Protein AF-A0A3G1DL99-F1 (afdb_monomer_lite)

Foldseek 3Di:
DWDQAPVVRDIDDAFFDAKQWAFPDPDHPVGHTDIDGADPQFIDHGGHHHRHTHGNPDDDDPPDDDDD

Sequence (68 aa):
YLHYDPETSRQLMCDKCPPGTYLKQHCTARRKTVCAPCPDNYYTNTWHASDECLYCNAACKELQYVKQ

Secondary structure (DSSP, 8-state):
-EEEETTTTEEEEPPPBPTTEEEEE---SSSPPEEEEPPTTEE--S-B--SSPEE---PPPTT-----

Radius of gyration: 16.09 Å; chains: 1; bounding box: 36×18×47 Å

Organism: Carollia perspicillata (NCBI:txid40233)

InterPro domains:
  IPR001368 TNFR/NGFR cysteine-rich region [PF00020] (7-35)
  IPR001368 TNFR/NGFR cysteine-rich region [PF00020] (38-68)
  IPR001368 TNFR/NGFR cysteine-rich region [SM00208] (1-35)
  IPR001368 TNFR/NGFR cysteine-rich region [SM00208] (38-68)
  IPR052459 Tumor necrosis factor receptor superfamily decoy receptor [PTHR23097] (1-68)

pLDDT: mean 95.93, std 5.03, range [59.56, 98.69]

Structure (mmCIF, N/CA/C/O backbone):
data_AF-A0A3G1DL99-F1
#
_entry.id   AF-A0A3G1DL99-F1
#
loop_
_atom_site.group_PDB
_atom_site.id
_atom_site.type_symbol
_atom_site.label_atom_id
_atom_site.label_alt_id
_atom_site.label_comp_id
_atom_site.label_asym_id
_atom_site.label_entity_id
_atom_site.label_seq_id
_atom_site.pdbx_PDB_ins_code
_atom_site.Cartn_x
_atom_site.Cartn_y
_atom_site.Cartn_z
_atom_site.occupancy
_atom_site.B_iso_or_equiv
_atom_site.auth_seq_id
_atom_site.auth_comp_id
_atom_site.auth_asym_id
_atom_site.auth_atom_id
_atom_site.pdbx_PDB_model_num
ATOM 1 N N . TYR A 1 1 ? 10.748 4.682 -1.988 1.00 96.12 1 TYR A N 1
ATOM 2 C CA . TYR A 1 1 ? 11.720 3.856 -1.254 1.00 96.12 1 TYR A CA 1
ATOM 3 C C . TYR A 1 1 ? 12.578 3.139 -2.280 1.00 96.12 1 TYR A C 1
ATOM 5 O O . TYR A 1 1 ? 12.096 2.902 -3.382 1.00 96.12 1 TYR A O 1
ATOM 13 N N . LEU A 1 2 ? 13.841 2.860 -1.957 1.00 97.44 2 LEU A N 1
ATOM 14 C CA . LEU A 1 2 ? 14.713 2.106 -2.857 1.00 97.44 2 LEU A CA 1
ATOM 15 C C . LEU A 1 2 ? 14.318 0.627 -2.829 1.00 97.44 2 LEU A C 1
ATOM 17 O O . LEU A 1 2 ? 14.187 0.050 -1.750 1.00 97.44 2 LEU A O 1
ATOM 21 N N . HIS A 1 3 ? 14.122 0.039 -4.004 1.00 96.81 3 HIS A N 1
ATOM 22 C CA . HIS A 1 3 ? 13.774 -1.368 -4.187 1.00 96.81 3 HIS A CA 1
ATOM 23 C C . HIS A 1 3 ? 14.619 -1.978 -5.303 1.00 96.81 3 HIS A C 1
ATOM 25 O O . HIS A 1 3 ? 14.931 -1.300 -6.280 1.00 96.81 3 HIS A O 1
ATOM 31 N N . TYR A 1 4 ? 14.991 -3.247 -5.169 1.00 97.50 4 TYR A N 1
ATOM 32 C CA . TYR A 1 4 ? 15.683 -3.980 -6.223 1.00 97.50 4 TYR A CA 1
ATOM 33 C C . TYR A 1 4 ? 14.663 -4.616 -7.164 1.00 97.50 4 TYR A C 1
ATOM 35 O O . TYR A 1 4 ? 13.909 -5.486 -6.744 1.00 97.50 4 TYR A O 1
ATOM 43 N N . ASP A 1 5 ? 14.660 -4.192 -8.425 1.00 96.56 5 ASP A N 1
ATOM 44 C CA . ASP A 1 5 ? 13.817 -4.762 -9.469 1.00 96.56 5 ASP A CA 1
ATOM 45 C C . ASP A 1 5 ? 14.484 -6.010 -10.074 1.00 96.56 5 ASP A C 1
ATOM 47 O O . ASP A 1 5 ? 15.496 -5.874 -10.777 1.00 96.56 5 ASP A O 1
ATOM 51 N N . PRO A 1 6 ? 13.933 -7.219 -9.850 1.00 93.69 6 PRO A N 1
ATOM 52 C CA . PRO A 1 6 ? 14.495 -8.452 -10.389 1.00 93.69 6 PRO A CA 1
ATOM 53 C C . PRO A 1 6 ? 14.324 -8.580 -11.910 1.00 93.69 6 PRO A C 1
ATOM 55 O O . PRO A 1 6 ? 15.051 -9.354 -12.524 1.00 93.69 6 PRO A O 1
ATOM 58 N N . GLU A 1 7 ? 13.408 -7.834 -12.545 1.00 93.81 7 GLU A N 1
ATOM 59 C CA . GLU A 1 7 ? 13.217 -7.884 -14.005 1.00 93.81 7 GLU A CA 1
ATOM 60 C C . GLU A 1 7 ? 14.383 -7.228 -14.752 1.00 93.81 7 GLU A C 1
ATOM 62 O O . GLU A 1 7 ? 14.747 -7.645 -15.852 1.00 93.81 7 GLU A O 1
ATOM 67 N N . THR A 1 8 ? 14.962 -6.180 -14.165 1.00 93.75 8 THR A N 1
ATOM 68 C CA . THR A 1 8 ? 16.034 -5.391 -14.791 1.00 93.75 8 THR A CA 1
ATOM 69 C C . THR A 1 8 ? 17.369 -5.479 -14.060 1.00 93.75 8 THR A C 1
ATOM 71 O O . THR A 1 8 ? 18.360 -4.924 -14.539 1.00 93.75 8 THR A O 1
ATOM 74 N N . SER A 1 9 ? 17.415 -6.185 -12.927 1.00 95.00 9 SER A N 1
ATOM 75 C CA . SER A 1 9 ? 18.574 -6.310 -12.038 1.00 95.00 9 SER A CA 1
ATOM 76 C C . SER A 1 9 ? 19.131 -4.963 -11.565 1.00 95.00 9 SER A C 1
ATOM 78 O O . SER A 1 9 ? 20.346 -4.788 -11.448 1.00 95.00 9 SER A O 1
ATOM 80 N N . ARG A 1 10 ? 18.256 -3.982 -11.305 1.00 95.44 10 ARG A N 1
ATOM 81 C CA . ARG A 1 10 ? 18.630 -2.608 -10.921 1.00 95.44 10 ARG A CA 1
ATOM 82 C C . ARG A 1 10 ? 17.900 -2.151 -9.667 1.00 95.44 10 ARG A C 1
ATOM 84 O O . ARG A 1 10 ? 16.802 -2.606 -9.373 1.00 95.44 10 ARG A O 1
ATOM 91 N N . GLN A 1 11 ? 18.492 -1.197 -8.950 1.00 97.75 11 GLN A N 1
ATOM 92 C CA . GLN A 1 11 ? 17.768 -0.473 -7.908 1.00 97.75 11 GLN A CA 1
ATOM 93 C C . GLN A 1 11 ? 16.917 0.639 -8.519 1.00 97.75 11 GLN A C 1
ATOM 95 O O . GLN A 1 11 ? 17.412 1.456 -9.296 1.00 97.75 11 GLN A O 1
ATOM 100 N N . LEU A 1 12 ? 15.644 0.673 -8.139 1.00 97.00 12 LEU A N 1
ATOM 101 C CA . LEU A 1 12 ? 14.665 1.667 -8.554 1.00 97.00 12 LEU A CA 1
ATOM 102 C C . LEU A 1 12 ? 14.168 2.462 -7.350 1.00 97.00 12 LEU A C 1
ATOM 104 O O . LEU A 1 12 ? 14.056 1.949 -6.234 1.00 97.00 12 LEU A O 1
ATOM 108 N N . MET A 1 13 ? 13.827 3.726 -7.592 1.00 97.75 13 MET A N 1
ATOM 109 C CA . MET A 1 13 ? 13.106 4.542 -6.624 1.00 97.75 13 MET A CA 1
ATOM 110 C C . MET A 1 13 ? 11.603 4.345 -6.834 1.00 97.75 13 MET A C 1
ATOM 112 O O . MET A 1 13 ? 11.040 4.854 -7.799 1.00 97.75 13 MET A O 1
ATOM 116 N N . CYS A 1 14 ? 10.964 3.601 -5.933 1.00 97.62 14 CYS A N 1
ATOM 117 C CA . CYS A 1 14 ? 9.529 3.326 -5.975 1.00 97.62 14 CYS A CA 1
ATOM 118 C C . CYS A 1 14 ? 8.723 4.312 -5.122 1.00 97.62 14 CYS A C 1
ATOM 120 O O . CYS A 1 14 ? 9.196 4.788 -4.085 1.00 97.62 14 CYS A O 1
ATOM 122 N N . ASP A 1 15 ? 7.461 4.534 -5.475 1.00 98.19 15 ASP A N 1
ATOM 123 C CA . ASP A 1 15 ? 6.523 5.263 -4.620 1.00 98.19 15 ASP A CA 1
ATOM 124 C C . ASP A 1 15 ? 6.154 4.431 -3.385 1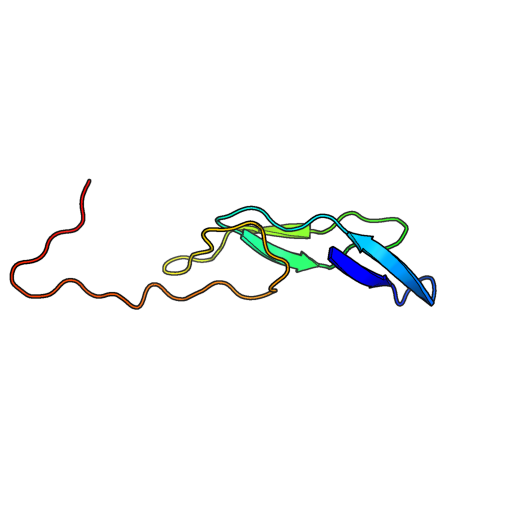.00 98.19 15 ASP A C 1
ATOM 126 O O . ASP A 1 15 ? 6.066 3.201 -3.449 1.00 98.19 15 ASP A O 1
ATOM 130 N N . LYS A 1 16 ? 5.958 5.105 -2.248 1.00 98.31 16 LYS A N 1
ATOM 131 C CA . LYS A 1 16 ? 5.424 4.489 -1.025 1.00 98.31 16 LYS A CA 1
ATOM 132 C C . LYS A 1 16 ? 3.903 4.356 -1.118 1.00 98.31 16 LYS A C 1
ATOM 134 O O . LYS A 1 16 ? 3.258 5.129 -1.820 1.00 98.31 16 LYS A O 1
ATOM 139 N N . CYS A 1 17 ? 3.343 3.427 -0.354 1.00 98.69 17 CYS A N 1
ATOM 140 C CA . CYS A 1 17 ? 1.905 3.299 -0.189 1.00 98.69 17 CYS A CA 1
ATOM 141 C C . CYS A 1 17 ? 1.365 4.318 0.828 1.00 98.69 17 CYS A C 1
ATOM 143 O O . CYS A 1 17 ? 2.045 4.589 1.825 1.00 98.69 17 CYS A O 1
ATOM 145 N N . PRO A 1 18 ? 0.186 4.915 0.569 1.00 98.50 18 PRO A N 1
ATOM 146 C CA . PRO A 1 18 ? -0.452 5.860 1.478 1.00 98.50 18 PRO A CA 1
ATOM 147 C C . PRO A 1 18 ? -1.050 5.164 2.716 1.00 98.50 18 PRO A C 1
ATOM 149 O O . PRO A 1 18 ? -1.289 3.953 2.685 1.00 98.50 18 PRO A O 1
ATOM 152 N N . PRO A 1 19 ? -1.366 5.928 3.781 1.00 98.50 19 PRO A N 1
ATOM 153 C CA . PRO A 1 19 ? -2.135 5.426 4.919 1.00 98.50 19 PRO A CA 1
ATOM 15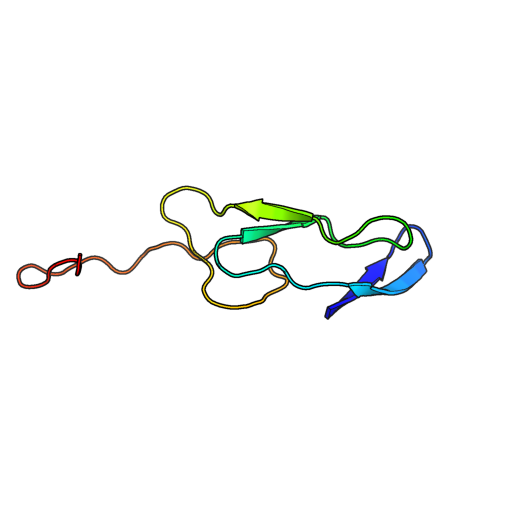4 C C . PRO A 1 19 ? -3.439 4.732 4.490 1.00 98.50 19 PRO A C 1
ATOM 156 O O . PRO A 1 19 ? -4.109 5.182 3.560 1.00 98.50 19 PRO A O 1
ATOM 159 N N . GLY A 1 20 ? -3.804 3.656 5.187 1.00 98.31 20 GLY A N 1
ATOM 160 C CA . GLY A 1 20 ? -4.982 2.831 4.899 1.00 98.31 20 GLY A CA 1
ATOM 161 C C . GLY A 1 20 ? -4.760 1.746 3.838 1.00 98.31 20 GLY A C 1
ATOM 162 O O . GLY A 1 20 ? -5.714 1.068 3.456 1.00 98.31 20 GLY A O 1
ATOM 163 N N . THR A 1 21 ? -3.528 1.565 3.355 1.00 98.62 21 THR A N 1
ATOM 164 C CA . THR A 1 21 ? -3.184 0.544 2.352 1.00 98.62 21 THR A CA 1
ATOM 165 C C . THR A 1 21 ? -1.980 -0.296 2.774 1.00 98.62 21 THR A C 1
ATOM 167 O O . THR A 1 21 ? -1.227 0.119 3.646 1.00 98.62 21 THR A O 1
ATOM 170 N N . TYR A 1 22 ? -1.782 -1.461 2.153 1.00 98.44 22 TYR A N 1
ATOM 171 C CA . TYR A 1 22 ? -0.544 -2.244 2.201 1.00 98.44 22 TYR A CA 1
ATOM 172 C C . TYR A 1 22 ? 0.098 -2.352 0.820 1.00 98.44 22 TYR A C 1
ATOM 174 O O . TYR A 1 22 ? -0.566 -2.201 -0.213 1.00 98.44 22 TYR A O 1
ATOM 182 N N . LEU A 1 23 ? 1.403 -2.625 0.799 1.00 98.56 23 LEU A N 1
ATOM 183 C CA . LEU A 1 23 ? 2.134 -2.882 -0.431 1.00 98.56 23 LEU A CA 1
ATOM 184 C C . LEU A 1 23 ? 1.781 -4.269 -0.967 1.00 98.56 23 LEU A C 1
ATOM 186 O O . LEU A 1 23 ? 2.184 -5.286 -0.420 1.00 98.56 23 LEU A O 1
ATOM 190 N N . LYS A 1 24 ? 1.039 -4.311 -2.072 1.00 98.25 24 LYS A N 1
ATOM 191 C CA . LYS A 1 24 ? 0.660 -5.566 -2.725 1.00 98.25 24 LYS A CA 1
ATOM 192 C C . LYS A 1 24 ? 1.715 -6.026 -3.725 1.00 98.25 24 LYS A C 1
ATOM 194 O O . LYS A 1 24 ? 1.936 -7.223 -3.874 1.00 98.25 24 LYS A O 1
ATOM 199 N N . GLN A 1 25 ? 2.317 -5.089 -4.460 1.00 97.88 25 GLN A N 1
ATOM 200 C CA . GLN A 1 25 ? 3.396 -5.367 -5.412 1.00 97.88 25 GLN A CA 1
ATOM 201 C C . GLN A 1 25 ? 4.378 -4.199 -5.448 1.00 97.88 25 GLN A C 1
ATOM 203 O O . GLN A 1 25 ? 3.976 -3.031 -5.471 1.00 97.88 25 GLN A O 1
ATOM 208 N N . HIS A 1 26 ? 5.668 -4.519 -5.489 1.00 97.94 26 HIS A N 1
ATOM 209 C CA . HIS A 1 26 ? 6.715 -3.526 -5.682 1.00 97.94 26 HIS A CA 1
ATOM 210 C C . HIS A 1 26 ? 6.675 -2.930 -7.094 1.00 97.94 26 HIS A C 1
ATOM 212 O O . HIS A 1 26 ? 6.099 -3.510 -8.017 1.00 97.94 26 HIS A O 1
ATOM 218 N N . CYS A 1 27 ? 7.290 -1.758 -7.260 1.00 97.56 27 CYS A N 1
ATOM 219 C CA . CYS A 1 27 ? 7.474 -1.196 -8.589 1.00 97.56 27 CYS A CA 1
ATOM 220 C C . CYS A 1 27 ? 8.538 -1.987 -9.363 1.00 97.56 27 CYS A C 1
ATOM 222 O O . CYS A 1 27 ? 9.510 -2.468 -8.782 1.00 97.56 27 CYS A O 1
ATOM 224 N N . THR A 1 28 ? 8.366 -2.076 -10.677 1.00 96.81 28 THR A N 1
ATOM 225 C CA . THR A 1 28 ? 9.409 -2.522 -11.613 1.00 96.81 28 THR A CA 1
ATOM 226 C C . THR A 1 28 ? 9.725 -1.376 -12.564 1.00 96.81 28 THR A C 1
ATOM 228 O O . THR A 1 28 ? 9.058 -0.338 -12.540 1.00 96.81 28 THR A O 1
ATOM 231 N N . ALA A 1 29 ? 10.696 -1.541 -13.462 1.00 95.12 29 ALA A N 1
ATOM 232 C CA . ALA A 1 29 ? 11.014 -0.502 -14.444 1.00 95.12 29 ALA A CA 1
ATOM 233 C C . ALA A 1 29 ? 9.815 -0.104 -15.334 1.00 95.12 29 ALA A C 1
ATOM 235 O O . ALA A 1 29 ? 9.839 0.948 -15.971 1.00 95.12 29 ALA A O 1
ATOM 236 N N . ARG A 1 30 ? 8.768 -0.942 -15.396 1.00 95.19 30 ARG A N 1
ATOM 237 C CA . ARG A 1 30 ? 7.579 -0.742 -16.241 1.00 95.19 30 ARG A CA 1
ATOM 238 C C . ARG A 1 30 ? 6.288 -0.525 -15.455 1.00 95.19 30 ARG A C 1
ATOM 240 O O . ARG A 1 30 ? 5.295 -0.101 -16.043 1.00 95.19 30 ARG A O 1
ATOM 247 N N . ARG A 1 31 ? 6.262 -0.853 -14.162 1.00 96.31 31 ARG A N 1
ATOM 248 C CA . ARG A 1 31 ? 5.045 -0.850 -13.338 1.00 96.31 31 ARG A CA 1
ATOM 249 C C . ARG A 1 31 ? 5.266 -0.041 -12.073 1.00 96.31 31 ARG A C 1
ATOM 251 O O . ARG A 1 31 ? 6.292 -0.176 -11.419 1.00 96.31 31 ARG A O 1
ATOM 258 N N . LYS A 1 32 ? 4.281 0.779 -11.711 1.00 97.31 32 LYS A N 1
ATOM 259 C CA . LYS A 1 32 ? 4.284 1.499 -10.432 1.00 97.31 32 LYS A CA 1
ATOM 260 C C . LYS A 1 32 ? 4.027 0.539 -9.271 1.00 97.31 32 LYS A C 1
ATOM 262 O O . LYS A 1 32 ? 3.488 -0.547 -9.477 1.00 97.31 32 LYS A O 1
ATOM 267 N N . THR A 1 33 ? 4.373 0.972 -8.059 1.00 98.31 33 THR A N 1
ATOM 268 C CA . THR A 1 33 ? 3.982 0.281 -6.825 1.00 98.31 33 THR A CA 1
ATOM 269 C C . THR A 1 33 ? 2.469 0.079 -6.811 1.00 98.31 33 THR A C 1
ATOM 271 O O . THR A 1 33 ? 1.714 1.017 -7.073 1.00 98.31 33 THR A O 1
ATOM 274 N N . VAL A 1 34 ? 2.024 -1.133 -6.490 1.00 98.44 34 VAL A N 1
ATOM 275 C CA . VAL A 1 34 ? 0.604 -1.444 -6.327 1.00 98.44 34 VAL A CA 1
ATOM 276 C C . VAL A 1 34 ? 0.297 -1.504 -4.842 1.00 98.44 34 VAL A C 1
ATOM 278 O O . VAL A 1 34 ? 0.857 -2.329 -4.118 1.00 98.44 34 VAL A O 1
ATOM 281 N N . CYS A 1 35 ? -0.622 -0.650 -4.410 1.00 98.62 35 CYS A N 1
ATOM 282 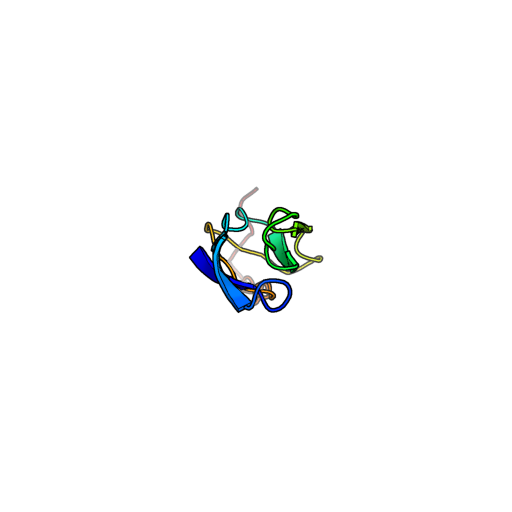C CA . CYS A 1 35 ? -1.122 -0.611 -3.043 1.00 98.62 35 CYS A CA 1
ATOM 283 C C . CYS A 1 35 ? -2.564 -1.118 -3.018 1.00 98.62 35 CYS A C 1
ATOM 285 O O . CYS A 1 35 ? -3.331 -0.855 -3.948 1.00 98.62 35 CYS A O 1
ATOM 287 N N . ALA A 1 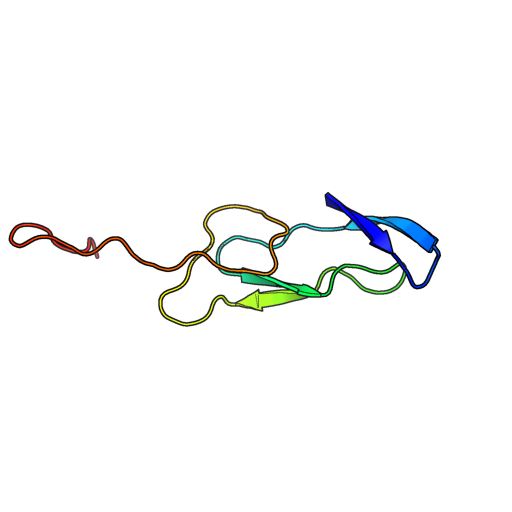36 ? -2.934 -1.846 -1.970 1.00 98.56 36 ALA A N 1
ATOM 288 C CA . ALA A 1 36 ? -4.291 -2.349 -1.776 1.00 98.56 36 ALA A CA 1
ATOM 289 C C . ALA A 1 36 ? -4.829 -1.937 -0.398 1.00 98.56 36 ALA A C 1
ATOM 291 O O . ALA A 1 36 ? -4.027 -1.787 0.521 1.00 98.56 36 ALA A O 1
ATOM 292 N N . PRO A 1 37 ? -6.149 -1.733 -0.231 1.00 98.56 37 PRO A N 1
ATOM 293 C CA . PRO A 1 37 ? -6.725 -1.348 1.057 1.00 98.56 37 PRO A CA 1
ATOM 294 C C . PRO A 1 37 ? -6.400 -2.359 2.157 1.00 98.56 37 PRO A C 1
ATOM 296 O O . PRO A 1 37 ? -6.400 -3.564 1.898 1.00 98.56 37 PRO A O 1
ATOM 299 N N . CYS A 1 38 ? -6.155 -1.876 3.377 1.00 98.19 38 CYS A N 1
ATOM 300 C CA . CYS A 1 38 ? -6.069 -2.763 4.532 1.00 98.19 38 CYS A CA 1
ATOM 301 C C . CYS A 1 38 ? -7.392 -3.527 4.719 1.00 98.19 38 CYS A C 1
ATOM 303 O O . CYS A 1 38 ? -8.460 -2.950 4.500 1.00 98.19 38 CYS A O 1
ATOM 305 N N . PRO A 1 39 ? -7.337 -4.809 5.113 1.00 97.44 39 PRO A N 1
ATOM 306 C CA . PRO A 1 39 ? -8.533 -5.565 5.460 1.00 97.44 39 PRO A CA 1
ATOM 307 C C . PRO A 1 39 ? -9.177 -5.031 6.746 1.00 97.44 39 PRO A C 1
ATOM 309 O O . PRO A 1 39 ? -8.562 -4.279 7.509 1.00 97.44 39 PRO A O 1
ATOM 312 N N . ASP A 1 40 ? -10.409 -5.465 7.006 1.00 96.50 40 ASP A N 1
ATOM 313 C CA . ASP A 1 40 ? -11.143 -5.097 8.215 1.00 96.50 40 ASP A CA 1
ATOM 314 C C . ASP A 1 40 ? -10.342 -5.419 9.482 1.00 96.50 40 ASP A C 1
ATOM 316 O O . ASP A 1 40 ? -9.7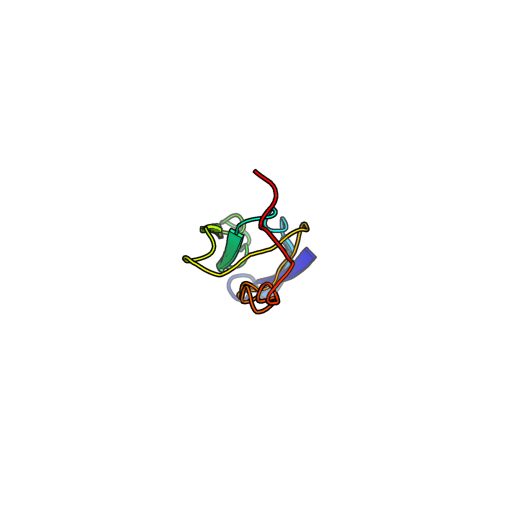46 -6.490 9.604 1.00 96.50 40 ASP A O 1
ATOM 320 N N . ASN A 1 41 ? -10.384 -4.507 10.457 1.00 95.75 41 ASN A N 1
ATOM 321 C CA . ASN A 1 41 ? -9.616 -4.551 11.711 1.00 95.75 41 ASN A CA 1
ATOM 322 C C . ASN A 1 41 ? -8.100 -4.351 11.560 1.00 95.75 41 ASN A C 1
ATOM 324 O O . ASN A 1 41 ? -7.357 -4.620 12.504 1.00 95.75 41 ASN A O 1
ATOM 328 N N . TYR A 1 42 ? -7.631 -3.848 10.417 1.00 97.94 42 TYR A N 1
ATOM 329 C CA . TYR A 1 42 ? -6.236 -3.471 10.217 1.00 97.94 42 TYR A CA 1
ATOM 330 C C . TYR A 1 42 ? -6.094 -2.026 9.740 1.00 97.94 42 TYR A C 1
ATOM 332 O O . TYR A 1 42 ? -6.992 -1.458 9.121 1.00 97.94 42 TYR A O 1
ATOM 340 N N . TYR A 1 43 ? -4.940 -1.421 10.015 1.00 97.56 43 TYR A N 1
ATOM 341 C CA . TYR A 1 43 ? -4.664 -0.034 9.671 1.00 97.56 43 TYR A CA 1
ATOM 342 C C . TYR A 1 43 ? -3.195 0.205 9.322 1.00 97.56 43 TYR A C 1
ATOM 344 O O . TYR A 1 43 ? -2.289 -0.514 9.746 1.00 97.56 43 TYR A O 1
ATOM 352 N N . THR A 1 44 ? -2.963 1.291 8.590 1.00 98.19 44 THR A N 1
ATOM 353 C CA . THR A 1 44 ? -1.658 1.935 8.436 1.00 98.19 44 THR A CA 1
ATOM 354 C C . THR A 1 44 ? -1.872 3.443 8.486 1.00 98.19 44 THR A C 1
ATOM 356 O O . THR A 1 44 ? -2.829 3.962 7.916 1.00 98.19 44 THR A O 1
ATOM 359 N N . ASN A 1 45 ? -1.033 4.169 9.224 1.00 97.12 45 ASN A N 1
ATOM 360 C CA . ASN A 1 45 ? -1.259 5.587 9.544 1.00 97.12 45 ASN A CA 1
ATOM 361 C C . ASN A 1 45 ? -0.212 6.539 8.938 1.00 97.12 45 ASN A C 1
ATOM 363 O O . ASN A 1 45 ? -0.255 7.741 9.185 1.00 97.12 45 ASN A O 1
ATOM 367 N N . THR A 1 46 ? 0.740 6.024 8.162 1.00 97.94 46 THR A N 1
ATOM 368 C CA . THR A 1 46 ? 1.826 6.805 7.545 1.00 97.94 46 THR A CA 1
ATOM 369 C C . THR A 1 46 ? 2.051 6.364 6.102 1.00 97.94 46 THR A C 1
ATOM 371 O O . THR A 1 46 ? 1.434 5.412 5.647 1.00 97.94 46 THR A O 1
ATOM 374 N N . TRP A 1 47 ? 2.917 7.053 5.356 1.00 98.31 47 TRP A N 1
ATOM 375 C CA . TRP A 1 47 ? 3.385 6.555 4.061 1.00 98.31 47 TRP A CA 1
ATOM 376 C C . TRP A 1 47 ? 4.486 5.508 4.270 1.00 98.31 47 TRP A C 1
ATOM 378 O O . TRP A 1 47 ? 5.565 5.833 4.784 1.00 98.31 47 TRP A O 1
ATOM 388 N N . HIS A 1 48 ? 4.261 4.271 3.831 1.00 97.88 48 HIS A N 1
ATOM 389 C CA . HIS A 1 48 ? 5.152 3.133 4.103 1.0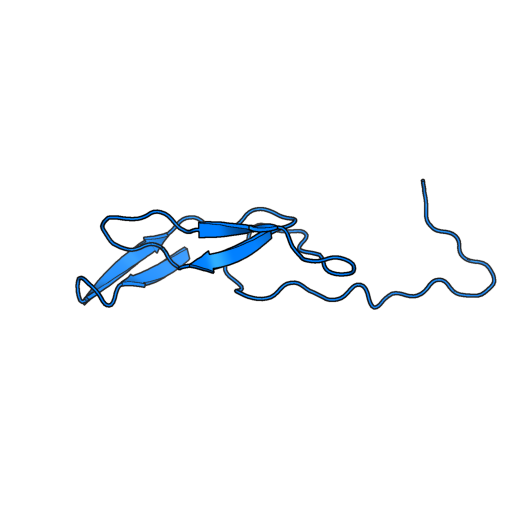0 97.88 48 HIS A CA 1
ATOM 390 C C . HIS A 1 48 ? 5.402 2.256 2.868 1.00 97.88 48 HIS A C 1
ATOM 392 O O . HIS A 1 48 ? 4.922 2.526 1.772 1.00 97.88 48 HIS A O 1
ATOM 398 N N . ALA A 1 49 ? 6.228 1.225 3.043 1.00 97.69 49 ALA A N 1
ATOM 399 C CA . ALA A 1 49 ? 6.529 0.215 2.025 1.00 97.69 49 ALA A CA 1
ATOM 400 C C . ALA A 1 49 ? 6.348 -1.223 2.548 1.00 97.69 49 ALA A C 1
ATOM 402 O O . ALA A 1 49 ? 6.817 -2.158 1.914 1.00 97.69 49 ALA A O 1
ATOM 403 N N . SER A 1 50 ? 5.713 -1.383 3.716 1.00 97.56 50 SER A N 1
ATOM 404 C CA . SER A 1 50 ? 5.348 -2.697 4.258 1.00 97.56 50 SER A CA 1
ATOM 405 C C . SER A 1 50 ? 4.216 -3.331 3.452 1.00 97.56 50 SER A C 1
ATOM 407 O O . SER A 1 50 ? 3.281 -2.642 3.031 1.00 97.56 50 SER A O 1
ATOM 409 N N . ASP A 1 51 ? 4.344 -4.634 3.258 1.00 97.56 51 ASP A N 1
ATOM 410 C CA . ASP A 1 51 ? 3.383 -5.567 2.680 1.00 97.56 51 ASP A CA 1
ATOM 411 C C . ASP A 1 51 ? 2.309 -6.037 3.673 1.00 97.56 51 ASP A C 1
ATOM 413 O O . ASP A 1 51 ? 1.364 -6.716 3.278 1.00 97.56 51 ASP A O 1
ATOM 417 N N . GLU A 1 52 ? 2.390 -5.605 4.932 1.00 97.12 52 GLU A N 1
ATOM 418 C CA . GLU A 1 52 ? 1.436 -5.924 5.988 1.00 97.12 52 GLU A CA 1
ATOM 419 C C . GLU A 1 52 ? 0.798 -4.654 6.571 1.00 97.12 52 GLU A C 1
ATOM 421 O O . GLU A 1 52 ? 1.405 -3.579 6.634 1.00 97.12 52 GLU A O 1
ATOM 426 N N . CYS A 1 53 ? -0.450 -4.784 7.024 1.00 98.00 53 CYS A N 1
ATOM 427 C CA . CYS A 1 53 ? -1.105 -3.769 7.846 1.00 98.00 53 CYS A CA 1
ATOM 428 C C . CYS A 1 53 ? -0.982 -4.132 9.332 1.00 98.00 53 CYS A C 1
ATOM 430 O O . CYS A 1 53 ? -0.830 -5.298 9.694 1.00 98.00 53 CYS A O 1
ATOM 432 N N . LEU A 1 54 ? -1.109 -3.139 10.212 1.00 97.75 54 LEU A N 1
ATOM 433 C CA . LEU A 1 54 ? -1.102 -3.350 11.659 1.00 97.75 54 LEU A CA 1
ATOM 434 C C . LEU A 1 54 ? -2.502 -3.716 12.145 1.00 97.75 54 LEU A C 1
ATOM 436 O O . LEU A 1 54 ? -3.475 -3.081 11.748 1.00 97.75 54 LEU A O 1
ATOM 440 N N . TYR A 1 55 ? -2.613 -4.716 13.017 1.00 97.25 55 TYR A N 1
ATOM 441 C CA . TYR A 1 55 ? -3.897 -5.104 13.603 1.00 97.25 55 TYR A CA 1
ATOM 442 C C . TYR A 1 55 ? -4.376 -4.072 14.633 1.00 97.25 55 TYR A C 1
ATOM 444 O O . TYR A 1 55 ? -3.601 -3.605 15.472 1.00 97.25 55 TYR A O 1
ATOM 452 N N . CYS A 1 56 ? -5.670 -3.757 14.611 1.00 95.88 56 CYS A N 1
ATOM 453 C CA . CYS A 1 56 ? -6.342 -2.934 15.612 1.00 95.88 56 CYS A CA 1
ATOM 454 C C . CYS A 1 56 ? -6.455 -3.698 16.944 1.00 95.88 56 CYS A C 1
ATOM 456 O O . CYS A 1 56 ? -7.490 -4.275 17.264 1.00 95.88 56 CYS A O 1
ATOM 458 N N . ASN A 1 57 ? -5.381 -3.710 17.735 1.00 93.25 57 ASN A N 1
ATOM 459 C CA . ASN A 1 57 ? -5.304 -4.458 18.996 1.00 93.25 57 ASN A CA 1
ATOM 460 C C . ASN A 1 57 ? -5.716 -3.656 20.244 1.00 93.25 57 ASN A C 1
ATOM 462 O O . ASN A 1 57 ? -5.868 -4.229 21.324 1.00 93.25 57 ASN A O 1
ATOM 466 N N . ALA A 1 58 ? -5.872 -2.338 20.123 1.00 91.50 58 ALA A N 1
ATOM 467 C CA . ALA A 1 58 ? -6.237 -1.472 21.234 1.00 91.50 58 ALA A CA 1
ATOM 468 C C . ALA A 1 58 ? -7.735 -1.609 21.548 1.00 91.50 58 ALA A C 1
ATOM 470 O O . ALA A 1 58 ? -8.577 -0.962 20.928 1.00 91.50 58 ALA A O 1
ATOM 471 N N . ALA A 1 59 ? -8.063 -2.455 22.523 1.00 91.50 59 ALA A N 1
ATOM 472 C CA . ALA A 1 59 ? -9.421 -2.596 23.032 1.00 91.50 59 ALA A CA 1
ATOM 473 C C . ALA A 1 59 ? -9.772 -1.471 24.022 1.00 91.50 59 ALA A C 1
ATOM 475 O O . ALA A 1 59 ? -8.957 -1.091 24.868 1.00 91.50 59 ALA A O 1
ATOM 476 N N . CYS A 1 60 ? -11.008 -0.973 23.952 1.00 93.25 60 CYS A N 1
ATOM 477 C CA . CYS A 1 60 ? -11.551 -0.068 24.962 1.00 93.25 60 CYS A CA 1
ATOM 478 C C . CYS A 1 60 ? -11.737 -0.808 26.295 1.00 93.25 60 CYS A C 1
ATOM 480 O O . CYS A 1 60 ? -12.262 -1.921 26.333 1.00 93.25 60 CYS A O 1
ATOM 482 N N . LYS A 1 61 ? -11.322 -0.178 27.396 1.00 93.44 61 LYS A N 1
ATOM 483 C CA . LYS A 1 61 ? -11.621 -0.639 28.762 1.00 93.44 61 LYS A CA 1
ATOM 484 C C . LYS A 1 61 ? -13.025 -0.200 29.198 1.00 93.44 61 LYS A C 1
ATOM 486 O O . LYS A 1 61 ? -13.654 0.612 28.532 1.00 93.44 61 LYS A O 1
ATOM 491 N N . GLU A 1 62 ? -13.475 -0.690 30.353 1.00 92.31 62 GLU A N 1
ATOM 492 C CA . GLU A 1 62 ? -14.848 -0.545 30.879 1.00 92.31 62 GLU A CA 1
ATOM 493 C C . GLU A 1 62 ? -15.413 0.891 30.875 1.00 92.31 62 GLU A C 1
ATOM 495 O O . GLU A 1 62 ? -16.597 1.082 30.626 1.00 92.31 62 GLU A O 1
ATOM 500 N N . LEU A 1 63 ? -14.572 1.909 31.087 1.00 93.50 63 LEU A N 1
ATOM 501 C CA . LEU A 1 63 ? -14.974 3.326 31.121 1.00 93.50 63 LEU A CA 1
ATOM 502 C C . LEU A 1 63 ? -14.428 4.143 29.933 1.00 93.50 63 LEU A C 1
ATOM 504 O O . LEU A 1 63 ? -14.298 5.364 30.019 1.00 93.50 63 LEU A O 1
ATOM 508 N N . GLN A 1 64 ? -14.057 3.479 28.835 1.00 95.69 64 GLN A N 1
ATOM 509 C CA . GLN A 1 64 ? -13.572 4.110 27.605 1.00 95.69 64 GLN A CA 1
ATOM 510 C C . GLN A 1 64 ? -14.575 3.930 26.463 1.00 95.69 64 GLN A C 1
ATOM 512 O O . GLN A 1 64 ? -15.266 2.921 26.379 1.00 95.69 64 GLN A O 1
ATOM 517 N N . TYR A 1 65 ? -14.613 4.899 25.552 1.00 92.44 65 TYR A N 1
ATOM 518 C CA . TYR A 1 65 ? -15.489 4.900 24.383 1.00 92.44 65 TYR A CA 1
ATOM 519 C C . TYR A 1 65 ? -14.704 5.261 23.121 1.00 92.44 65 TYR A C 1
ATOM 521 O O . TYR A 1 65 ? -13.725 6.011 23.173 1.00 92.44 65 TYR A O 1
ATOM 529 N N . VAL A 1 66 ? -15.138 4.730 21.977 1.00 91.00 66 VAL A N 1
ATOM 530 C CA . VAL A 1 66 ? -14.611 5.128 20.668 1.00 91.00 66 VAL A CA 1
ATOM 531 C C . VAL A 1 66 ? -15.169 6.509 20.340 1.00 91.00 66 VAL A C 1
ATOM 533 O O . VAL A 1 66 ? -16.381 6.717 20.371 1.00 91.00 66 VAL A O 1
ATOM 536 N N . LYS A 1 67 ? -14.283 7.467 20.060 1.00 86.69 67 LYS A N 1
ATOM 537 C CA . LYS A 1 67 ? -14.693 8.804 19.626 1.00 86.69 67 LYS A CA 1
ATOM 538 C C . LYS A 1 67 ? -15.292 8.712 18.220 1.00 86.69 67 LYS A C 1
ATOM 540 O O . LYS A 1 67 ? -14.669 8.117 17.343 1.00 86.69 67 LYS A O 1
ATOM 545 N N . GLN A 1 68 ? -16.477 9.293 18.047 1.00 59.56 68 GLN A N 1
ATOM 546 C CA . GLN A 1 68 ? -17.212 9.339 16.783 1.00 59.56 68 GLN A CA 1
ATOM 547 C C . GLN A 1 68 ? -16.809 10.547 15.935 1.00 59.56 68 GLN A C 1
ATOM 549 O O . GLN A 1 68 ? -16.447 11.592 16.533 1.00 59.56 68 GLN A O 1
#